Protein AF-A0AAW0A2Q1-F1 (afdb_monomer_lite)

Structure (mmCIF, N/CA/C/O backbone):
data_AF-A0AAW0A2Q1-F1
#
_entry.id   AF-A0AAW0A2Q1-F1
#
loop_
_atom_site.group_PDB
_atom_site.id
_atom_site.type_symbol
_atom_site.label_atom_id
_atom_site.label_alt_id
_atom_site.label_comp_id
_atom_site.label_asym_id
_atom_site.label_entity_id
_atom_site.label_seq_id
_atom_site.pdbx_PDB_ins_code
_atom_site.Cartn_x
_atom_site.Cartn_y
_atom_site.Cartn_z
_atom_site.occupancy
_atom_site.B_iso_or_equiv
_atom_site.auth_seq_id
_atom_site.auth_comp_id
_atom_site.auth_asym_id
_atom_site.auth_atom_id
_atom_site.pdbx_PDB_model_num
ATOM 1 N N . MET A 1 1 ? 12.351 -5.598 -51.921 1.00 34.25 1 MET A N 1
ATOM 2 C CA . MET A 1 1 ? 13.535 -5.233 -51.118 1.00 34.25 1 MET A CA 1
ATOM 3 C C . MET A 1 1 ? 13.037 -4.896 -49.723 1.00 34.25 1 MET A C 1
ATOM 5 O O . MET A 1 1 ? 12.472 -3.827 -49.541 1.00 34.25 1 MET A O 1
ATOM 9 N N . SER A 1 2 ? 13.104 -5.832 -48.775 1.00 40.69 2 SER A N 1
ATOM 10 C CA . SER A 1 2 ? 12.819 -5.515 -47.374 1.00 40.69 2 SER A CA 1
ATOM 11 C C . SER A 1 2 ? 13.965 -4.646 -46.863 1.00 40.69 2 SER A C 1
ATOM 13 O O . SER A 1 2 ? 15.120 -5.068 -46.882 1.00 40.69 2 SER A O 1
ATOM 15 N N . ALA A 1 3 ? 13.666 -3.403 -46.493 1.00 53.88 3 ALA A N 1
ATOM 16 C CA . ALA A 1 3 ? 14.650 -2.467 -45.967 1.00 53.88 3 ALA A CA 1
ATOM 17 C C . ALA A 1 3 ? 15.115 -2.944 -44.582 1.00 53.88 3 ALA A C 1
ATOM 19 O O . ALA A 1 3 ? 14.555 -2.571 -43.554 1.00 53.88 3 ALA A O 1
ATOM 20 N N . HIS A 1 4 ? 16.116 -3.820 -44.550 1.00 70.19 4 HIS A N 1
ATOM 21 C CA . HIS A 1 4 ? 16.824 -4.159 -43.324 1.00 70.19 4 HIS A CA 1
ATOM 22 C C . HIS A 1 4 ? 17.799 -3.023 -43.023 1.00 70.19 4 HIS A C 1
ATOM 24 O O . HIS A 1 4 ? 18.960 -3.072 -43.414 1.00 70.19 4 HIS A O 1
ATOM 30 N N . MET A 1 5 ? 17.295 -1.974 -42.372 1.00 82.56 5 MET A N 1
ATOM 31 C CA . MET A 1 5 ? 18.142 -0.924 -41.812 1.00 82.56 5 MET A CA 1
ATOM 32 C C . MET A 1 5 ? 19.018 -1.551 -40.724 1.00 82.56 5 MET A C 1
ATOM 34 O O . MET A 1 5 ? 18.503 -2.227 -39.825 1.00 82.56 5 MET A O 1
ATOM 38 N N . SER A 1 6 ? 20.338 -1.401 -40.837 1.00 89.88 6 SER A N 1
ATOM 39 C CA . SER A 1 6 ? 21.252 -1.948 -39.839 1.00 89.88 6 SER A CA 1
ATOM 40 C C . SER A 1 6 ? 21.174 -1.128 -38.545 1.00 89.88 6 SER A C 1
ATOM 42 O O . SER A 1 6 ? 20.743 0.022 -38.546 1.00 89.88 6 SER A O 1
ATOM 44 N N . VAL A 1 7 ? 21.567 -1.712 -37.410 1.00 91.06 7 VAL A N 1
ATOM 45 C CA . VAL A 1 7 ? 21.561 -0.993 -36.121 1.00 91.06 7 VAL A CA 1
ATOM 46 C C . VAL A 1 7 ? 22.418 0.287 -36.152 1.00 91.06 7 VAL A C 1
ATOM 48 O O . VAL A 1 7 ? 21.939 1.295 -35.633 1.00 91.06 7 VAL A O 1
ATOM 51 N N . PRO A 1 8 ? 23.609 0.303 -36.786 1.00 92.00 8 PRO A N 1
ATOM 52 C CA . PRO A 1 8 ? 24.366 1.536 -37.005 1.00 92.00 8 PRO A CA 1
ATOM 53 C C . PRO A 1 8 ? 23.602 2.599 -37.806 1.00 92.00 8 PRO A C 1
ATOM 55 O O . PRO A 1 8 ? 23.629 3.770 -37.435 1.00 92.00 8 PRO A O 1
ATOM 58 N N . ASP A 1 9 ? 22.870 2.205 -38.854 1.00 92.56 9 ASP A N 1
ATOM 59 C CA . ASP A 1 9 ? 22.076 3.145 -39.661 1.00 92.56 9 ASP A CA 1
ATOM 60 C C . ASP A 1 9 ? 20.937 3.763 -38.837 1.00 92.56 9 ASP A C 1
ATOM 62 O O . ASP A 1 9 ? 20.679 4.962 -38.921 1.00 92.56 9 ASP A O 1
ATOM 66 N N . ILE A 1 10 ? 20.285 2.954 -37.991 1.00 90.50 10 ILE A N 1
ATOM 67 C CA . ILE A 1 10 ? 19.262 3.433 -37.051 1.00 90.50 10 ILE A CA 1
ATOM 68 C C . ILE A 1 10 ? 19.894 4.414 -36.059 1.00 90.50 10 ILE A C 1
ATOM 70 O O . ILE A 1 10 ? 19.347 5.488 -35.837 1.00 90.50 10 ILE A O 1
ATOM 74 N N . ALA A 1 11 ? 21.055 4.075 -35.491 1.00 93.88 11 ALA A N 1
ATOM 75 C CA . ALA A 1 11 ? 21.755 4.932 -34.536 1.00 93.88 11 ALA A CA 1
ATOM 76 C C . ALA A 1 11 ? 22.104 6.296 -35.143 1.00 93.88 11 AL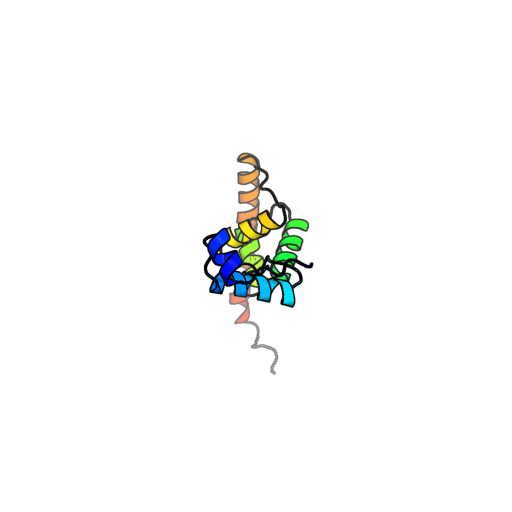A A C 1
ATOM 78 O O . ALA A 1 11 ? 21.840 7.322 -34.519 1.00 93.88 11 ALA A O 1
ATOM 79 N N . ALA A 1 12 ? 22.620 6.305 -36.375 1.00 92.81 12 ALA A N 1
ATOM 80 C CA . ALA A 1 12 ? 22.943 7.523 -37.109 1.00 92.81 12 ALA A CA 1
ATOM 81 C C . ALA A 1 12 ? 21.698 8.364 -37.444 1.00 92.81 12 ALA A C 1
ATOM 83 O O . ALA A 1 12 ? 21.760 9.590 -37.409 1.00 92.81 12 ALA A O 1
ATOM 84 N N . ALA A 1 13 ? 20.566 7.723 -37.748 1.00 93.56 13 ALA A N 1
ATOM 85 C CA . ALA A 1 13 ? 19.326 8.413 -38.093 1.00 93.56 13 ALA A CA 1
ATOM 86 C C . ALA A 1 13 ? 18.549 8.944 -36.874 1.00 93.56 13 ALA A C 1
ATOM 88 O O . ALA A 1 13 ? 17.825 9.930 -37.004 1.00 93.56 13 ALA A O 1
ATOM 89 N N . THR A 1 14 ? 18.657 8.294 -35.708 1.00 91.75 14 THR A N 1
ATOM 90 C CA . THR A 1 14 ? 17.855 8.631 -34.515 1.00 91.75 14 THR A CA 1
ATOM 91 C C . THR A 1 14 ? 18.645 9.278 -33.379 1.00 91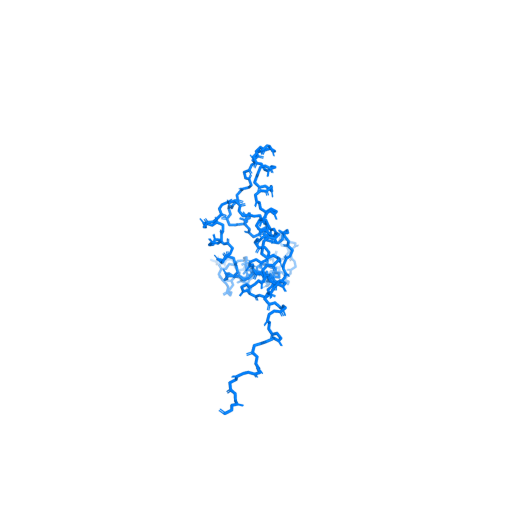.75 14 THR A C 1
ATOM 93 O O . THR A 1 14 ? 18.032 9.658 -32.387 1.00 91.75 14 THR A O 1
ATOM 96 N N . ASP A 1 15 ? 19.976 9.351 -33.479 1.00 93.81 15 ASP A N 1
ATOM 97 C CA . ASP A 1 15 ? 20.877 9.805 -32.404 1.00 93.81 15 ASP A CA 1
ATOM 98 C C . ASP A 1 15 ? 20.698 9.010 -31.090 1.00 93.81 15 ASP A C 1
ATOM 100 O O . ASP A 1 15 ? 20.782 9.510 -29.969 1.00 93.81 15 ASP A O 1
ATOM 104 N N . ILE A 1 16 ? 20.406 7.712 -31.225 1.00 93.81 16 ILE A N 1
ATOM 105 C CA . ILE A 1 16 ? 20.238 6.784 -30.102 1.00 93.81 16 ILE A CA 1
ATOM 106 C C . ILE A 1 16 ? 21.426 5.833 -30.105 1.00 93.81 16 ILE A C 1
ATOM 108 O O . ILE A 1 16 ? 21.779 5.267 -31.135 1.00 93.81 16 ILE A O 1
ATOM 112 N N . SER A 1 17 ? 22.014 5.586 -28.932 1.00 95.81 17 SER A N 1
ATOM 113 C CA . SER A 1 17 ? 23.119 4.631 -28.825 1.00 95.81 17 SER A CA 1
ATOM 114 C C . SER A 1 17 ? 22.722 3.236 -29.314 1.00 95.81 17 SER A C 1
ATOM 116 O O . SER A 1 17 ? 21.664 2.710 -28.952 1.00 95.81 17 SER A O 1
ATOM 118 N N . GLU A 1 18 ? 23.626 2.575 -30.041 1.00 94.94 18 GLU A N 1
ATOM 119 C CA . GLU A 1 18 ? 23.427 1.199 -30.515 1.00 94.94 18 GLU A CA 1
ATOM 120 C C . GLU A 1 18 ? 23.015 0.253 -29.379 1.00 94.94 18 GLU A C 1
ATOM 122 O O . GLU A 1 18 ? 22.122 -0.577 -29.534 1.00 94.94 18 GLU A O 1
ATOM 127 N N . ARG A 1 19 ? 23.594 0.427 -28.181 1.00 95.31 19 ARG A N 1
ATOM 128 C CA . ARG A 1 19 ? 23.236 -0.339 -26.976 1.00 95.31 19 ARG A CA 1
ATOM 129 C C . ARG A 1 19 ? 21.747 -0.233 -26.634 1.00 95.31 19 ARG A C 1
ATOM 131 O O . ARG A 1 19 ? 21.141 -1.221 -26.217 1.00 95.31 19 ARG A O 1
ATOM 138 N N . THR A 1 20 ? 21.162 0.952 -26.779 1.00 94.12 20 THR A N 1
ATOM 139 C CA . THR A 1 20 ? 19.735 1.181 -26.529 1.00 94.12 20 THR A CA 1
ATOM 140 C C . THR A 1 20 ? 18.889 0.533 -27.615 1.00 94.12 20 THR A C 1
ATOM 142 O O . THR A 1 20 ? 17.915 -0.141 -27.287 1.00 94.12 20 THR A O 1
ATOM 145 N N . ILE A 1 21 ? 19.308 0.633 -28.877 1.00 93.75 21 ILE A N 1
ATOM 146 C CA . ILE A 1 21 ? 18.632 -0.013 -30.009 1.00 93.75 21 ILE A CA 1
ATOM 147 C C . ILE A 1 21 ? 18.636 -1.540 -29.839 1.00 93.75 21 ILE A C 1
ATOM 149 O O . ILE A 1 21 ? 17.577 -2.165 -29.869 1.00 93.75 21 ILE A O 1
ATOM 153 N N . TYR A 1 22 ? 19.785 -2.152 -29.532 1.00 94.75 22 TYR A N 1
ATOM 154 C CA . TYR A 1 22 ? 19.874 -3.584 -29.227 1.00 94.75 22 TYR A CA 1
ATOM 155 C C . TYR A 1 22 ? 18.998 -3.986 -28.037 1.00 94.75 22 TYR A C 1
ATOM 157 O O . TYR A 1 22 ? 18.355 -5.037 -28.069 1.00 94.75 22 TYR A O 1
ATOM 165 N N . ARG A 1 23 ? 18.929 -3.155 -26.988 1.00 91.75 23 ARG A N 1
ATOM 166 C CA . ARG A 1 23 ? 18.056 -3.403 -25.831 1.00 91.75 23 ARG A CA 1
ATOM 167 C C . ARG A 1 23 ? 16.578 -3.378 -26.220 1.00 91.75 23 ARG A C 1
ATOM 169 O O . ARG A 1 23 ? 15.834 -4.241 -25.755 1.00 91.75 23 ARG A O 1
ATOM 176 N N . ILE A 1 24 ? 16.157 -2.437 -27.063 1.00 91.88 24 ILE A N 1
ATOM 177 C CA . ILE A 1 24 ? 14.778 -2.345 -27.562 1.00 91.88 24 ILE A CA 1
ATOM 178 C C . ILE A 1 24 ? 14.454 -3.563 -28.430 1.00 91.88 24 ILE A C 1
ATOM 180 O O . ILE A 1 24 ? 13.482 -4.256 -28.144 1.00 91.88 24 ILE A O 1
ATOM 184 N N . ILE A 1 25 ? 15.311 -3.903 -29.402 1.00 91.88 25 ILE A N 1
ATOM 185 C CA . ILE A 1 25 ? 15.139 -5.083 -30.268 1.00 91.88 25 ILE A CA 1
ATOM 186 C C . ILE A 1 25 ? 15.044 -6.361 -29.431 1.00 91.88 25 ILE A C 1
ATOM 188 O O . ILE A 1 25 ? 14.185 -7.207 -29.675 1.00 91.88 25 ILE A O 1
ATOM 192 N N . ARG A 1 26 ? 15.909 -6.513 -28.421 1.00 91.50 26 ARG A N 1
ATOM 193 C CA . ARG A 1 26 ? 15.874 -7.664 -27.513 1.00 91.50 26 ARG A CA 1
ATOM 194 C C . ARG A 1 26 ? 14.571 -7.716 -26.718 1.00 91.50 26 ARG A C 1
ATOM 196 O O . ARG A 1 26 ? 14.005 -8.798 -26.588 1.00 91.50 26 ARG A O 1
ATOM 203 N N . THR A 1 27 ? 14.104 -6.580 -26.198 1.00 90.62 27 THR A N 1
ATOM 204 C CA . THR A 1 27 ? 12.823 -6.489 -25.470 1.00 90.62 27 THR A CA 1
ATOM 205 C C . THR A 1 27 ? 11.665 -6.882 -26.385 1.00 90.62 27 THR A C 1
ATOM 207 O O . THR A 1 27 ? 10.927 -7.797 -26.041 1.00 90.62 27 THR A O 1
ATOM 210 N N . TRP A 1 28 ? 11.602 -6.324 -27.597 1.00 91.25 28 TRP A N 1
ATOM 211 C CA . TRP A 1 28 ? 10.584 -6.654 -28.596 1.00 91.25 28 TRP A CA 1
ATOM 212 C C . TRP A 1 28 ? 10.573 -8.141 -28.962 1.00 91.25 28 TRP A C 1
ATOM 214 O O . TRP A 1 28 ? 9.528 -8.778 -28.944 1.00 91.25 28 TRP A O 1
ATOM 224 N N . ARG A 1 29 ? 11.741 -8.736 -29.232 1.00 90.06 29 ARG A N 1
ATOM 225 C CA . ARG A 1 29 ? 11.846 -10.169 -29.561 1.00 90.06 29 ARG A CA 1
ATOM 226 C C . ARG A 1 29 ? 11.442 -11.093 -28.412 1.00 90.06 29 ARG A C 1
ATOM 228 O O . ARG A 1 29 ? 11.043 -12.219 -28.670 1.00 90.06 29 ARG A O 1
ATOM 235 N N . THR A 1 30 ? 11.601 -10.646 -27.167 1.00 89.25 30 THR A N 1
ATOM 236 C CA . THR A 1 30 ? 11.301 -11.462 -25.980 1.00 89.25 30 THR A CA 1
ATOM 237 C C . THR A 1 30 ? 9.845 -11.313 -25.550 1.00 89.25 30 THR A C 1
ATOM 239 O O . THR A 1 30 ? 9.209 -12.297 -25.194 1.00 89.25 30 THR A O 1
ATOM 242 N N . THR A 1 31 ? 9.330 -10.084 -25.562 1.00 87.19 31 THR A N 1
ATOM 243 C CA . THR A 1 31 ? 8.040 -9.723 -24.961 1.00 87.19 31 THR A CA 1
ATOM 244 C C . THR A 1 31 ? 6.952 -9.480 -26.011 1.00 87.19 31 THR A C 1
ATOM 246 O O . THR A 1 31 ? 5.777 -9.466 -25.671 1.00 87.19 31 THR A O 1
ATOM 249 N N . GLY A 1 32 ? 7.313 -9.263 -27.282 1.00 88.12 32 GLY A N 1
ATOM 250 C CA . GLY A 1 32 ? 6.392 -8.760 -28.311 1.00 88.12 32 GLY A CA 1
ATOM 251 C C . GLY A 1 32 ? 6.017 -7.286 -28.124 1.00 88.12 32 GLY A C 1
ATOM 252 O O . GLY A 1 32 ? 5.165 -6.777 -28.840 1.00 88.12 32 GLY A O 1
ATOM 253 N N . ASP A 1 33 ? 6.655 -6.612 -27.164 1.00 84.50 33 ASP A N 1
ATOM 254 C CA . ASP A 1 33 ? 6.447 -5.209 -26.834 1.00 84.50 33 ASP A CA 1
ATOM 255 C C . ASP A 1 33 ? 7.798 -4.542 -26.524 1.00 84.50 33 ASP A C 1
ATOM 257 O O . ASP A 1 33 ? 8.772 -5.182 -26.122 1.00 84.50 33 ASP A O 1
ATOM 261 N N . HIS A 1 34 ? 7.867 -3.238 -26.753 1.00 82.38 34 HIS A N 1
ATOM 262 C CA . HIS A 1 34 ? 8.987 -2.366 -26.433 1.00 82.38 34 HIS A CA 1
ATOM 263 C C . HIS A 1 34 ? 8.931 -1.849 -24.987 1.00 82.38 34 HIS A C 1
ATOM 265 O O . HIS A 1 34 ? 9.961 -1.433 -24.448 1.00 82.38 34 HIS A O 1
ATOM 271 N N . VAL A 1 35 ? 7.759 -1.901 -24.343 1.00 82.94 35 VAL A N 1
ATOM 272 C CA . VAL A 1 35 ? 7.586 -1.507 -22.942 1.00 82.94 35 VAL A CA 1
ATOM 273 C C . VAL A 1 35 ? 7.899 -2.683 -22.025 1.00 82.94 35 VAL A C 1
ATOM 275 O O . VAL A 1 35 ? 7.352 -3.777 -22.142 1.00 82.94 35 VAL A O 1
ATOM 278 N N . ARG A 1 36 ? 8.781 -2.450 -21.052 1.00 76.12 36 ARG A N 1
ATOM 279 C CA . ARG A 1 36 ? 9.083 -3.428 -20.008 1.00 76.12 36 ARG A CA 1
ATOM 280 C C . ARG A 1 36 ? 8.234 -3.115 -18.780 1.00 76.12 36 ARG A C 1
ATOM 282 O O . ARG A 1 36 ? 8.655 -2.336 -17.930 1.00 76.12 36 ARG A O 1
ATOM 289 N N . ILE A 1 37 ? 7.042 -3.700 -18.703 1.00 78.75 37 ILE A N 1
ATOM 290 C CA . ILE A 1 37 ? 6.158 -3.548 -17.541 1.00 78.75 37 ILE A CA 1
ATOM 291 C C . ILE A 1 37 ? 6.663 -4.491 -16.436 1.00 78.75 37 ILE A C 1
ATOM 293 O O . ILE A 1 37 ? 6.670 -5.708 -16.640 1.00 78.75 37 ILE A O 1
ATOM 297 N N . PRO A 1 38 ? 7.152 -3.979 -15.292 1.00 78.00 38 PRO A N 1
ATOM 298 C CA . PRO A 1 38 ? 7.550 -4.840 -14.187 1.00 78.00 38 PRO A CA 1
ATOM 299 C C . PRO A 1 38 ? 6.314 -5.505 -13.570 1.00 78.00 38 PRO A C 1
ATOM 301 O O . PRO A 1 38 ? 5.267 -4.875 -13.443 1.00 78.00 38 PRO A O 1
ATOM 304 N N . LEU A 1 39 ? 6.452 -6.765 -13.143 1.00 79.56 39 LEU A N 1
ATOM 305 C CA . LEU A 1 39 ? 5.362 -7.527 -12.518 1.00 79.56 39 LEU A CA 1
ATOM 306 C C . LEU A 1 39 ? 4.828 -6.843 -11.247 1.00 79.56 39 LEU A C 1
ATOM 308 O O . LEU A 1 39 ? 3.641 -6.914 -10.947 1.00 79.56 39 LEU A O 1
ATOM 312 N N . GLN A 1 40 ? 5.710 -6.167 -10.508 1.00 76.31 40 GLN A N 1
ATOM 313 C CA . GLN A 1 40 ? 5.366 -5.348 -9.353 1.00 76.31 40 GLN A CA 1
ATOM 314 C C . GLN A 1 40 ? 6.065 -3.994 -9.462 1.00 76.31 40 GLN A C 1
ATOM 316 O O . GLN A 1 40 ? 7.273 -3.917 -9.699 1.00 76.31 40 G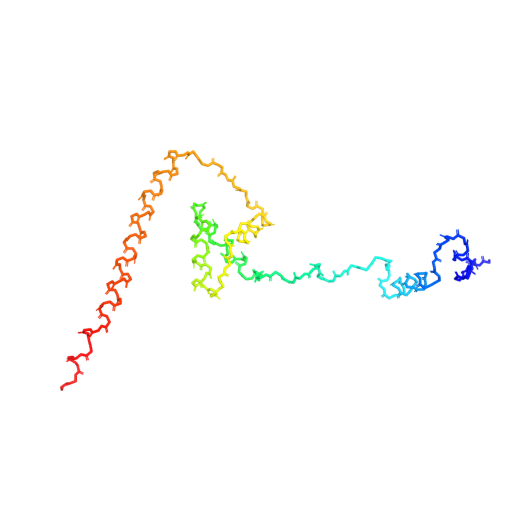LN A O 1
ATOM 321 N N . LEU A 1 41 ? 5.297 -2.918 -9.291 1.00 79.56 41 LEU A N 1
ATOM 322 C CA . LEU A 1 41 ? 5.831 -1.563 -9.223 1.00 79.56 41 LEU A CA 1
ATOM 323 C C . LEU A 1 41 ? 6.303 -1.275 -7.794 1.00 79.56 41 LEU A C 1
ATOM 325 O O . LEU A 1 41 ? 5.497 -1.206 -6.868 1.00 79.56 41 LEU A O 1
ATOM 329 N N . GLY A 1 42 ? 7.607 -1.055 -7.632 1.00 84.94 42 GLY A N 1
ATOM 330 C CA . GLY A 1 42 ? 8.199 -0.626 -6.366 1.00 84.94 42 GLY A CA 1
ATOM 331 C C . GLY A 1 42 ? 8.291 -1.722 -5.298 1.00 84.94 42 GLY A C 1
ATOM 332 O O . GLY A 1 42 ? 8.250 -2.916 -5.587 1.00 84.94 42 GLY A O 1
ATOM 333 N N . ARG A 1 43 ? 8.484 -1.295 -4.044 1.00 84.12 43 ARG A N 1
ATOM 334 C CA . ARG A 1 43 ? 8.626 -2.187 -2.885 1.00 84.12 43 ARG A CA 1
ATOM 335 C C . ARG A 1 43 ? 7.269 -2.812 -2.520 1.00 84.12 43 ARG A C 1
ATOM 337 O O . ARG A 1 43 ? 6.278 -2.076 -2.489 1.00 84.12 43 ARG A O 1
ATOM 344 N N . PRO A 1 44 ? 7.219 -4.112 -2.167 1.00 84.69 44 PRO A N 1
ATOM 345 C CA . PRO A 1 44 ? 6.018 -4.732 -1.617 1.00 84.69 44 PRO A CA 1
ATOM 346 C C . PRO A 1 44 ? 5.4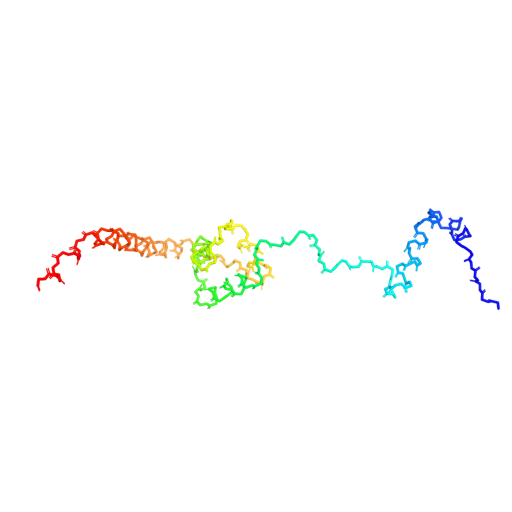62 -3.943 -0.428 1.00 84.69 44 PRO A C 1
ATOM 348 O O . PRO A 1 44 ? 6.213 -3.399 0.386 1.00 84.69 44 PRO A O 1
ATOM 351 N N . ARG A 1 45 ? 4.134 -3.862 -0.348 1.00 88.75 45 ARG A N 1
ATOM 352 C CA . ARG A 1 45 ? 3.443 -3.169 0.743 1.00 88.75 45 ARG A CA 1
ATOM 353 C C . ARG A 1 45 ? 3.524 -3.997 2.023 1.00 88.75 45 ARG A C 1
ATOM 355 O O . ARG A 1 45 ? 3.611 -5.217 1.963 1.00 88.75 45 ARG A O 1
ATOM 362 N N . ILE A 1 46 ? 3.475 -3.308 3.163 1.00 90.19 46 ILE A N 1
ATOM 363 C CA . ILE A 1 46 ? 3.457 -3.942 4.490 1.00 90.19 46 ILE A CA 1
ATOM 364 C C . ILE A 1 46 ? 2.143 -4.701 4.700 1.00 90.19 46 ILE A C 1
ATOM 366 O O . ILE A 1 46 ? 2.165 -5.821 5.188 1.00 90.19 46 ILE A O 1
ATOM 370 N N . LEU A 1 47 ? 1.021 -4.104 4.288 1.00 91.62 47 LEU A N 1
ATOM 371 C CA . LEU A 1 47 ? -0.285 -4.755 4.322 1.00 91.62 47 LEU A CA 1
ATOM 372 C C . LEU A 1 47 ? -0.415 -5.720 3.145 1.00 91.62 47 LEU A C 1
ATOM 374 O O . LEU A 1 47 ? -0.330 -5.309 1.979 1.00 91.62 47 LEU A O 1
ATOM 378 N N . THR A 1 48 ? -0.625 -6.989 3.468 1.00 92.19 48 THR A N 1
ATOM 379 C CA . THR A 1 48 ? -0.934 -8.049 2.514 1.00 92.19 48 THR A CA 1
ATOM 380 C C . THR A 1 48 ? -2.377 -7.931 2.024 1.00 92.19 48 THR A C 1
ATOM 382 O O . THR A 1 48 ? -3.185 -7.174 2.561 1.00 92.19 48 THR A O 1
ATOM 385 N N . SER A 1 49 ? -2.737 -8.694 0.991 1.00 90.62 49 SER A N 1
ATOM 386 C CA . SER A 1 49 ? -4.125 -8.752 0.516 1.00 90.62 49 SER A CA 1
ATOM 387 C C . SER A 1 49 ? -5.097 -9.280 1.575 1.00 90.62 49 SER A C 1
ATOM 389 O O . SER A 1 49 ? -6.257 -8.884 1.568 1.00 90.62 49 SER A O 1
ATOM 391 N N . PHE A 1 50 ? -4.633 -10.146 2.482 1.00 93.06 50 PHE A N 1
ATOM 392 C CA . PHE A 1 50 ? -5.450 -10.669 3.576 1.00 93.06 50 PHE A CA 1
ATOM 393 C C . PHE A 1 50 ? -5.755 -9.581 4.610 1.00 93.06 50 PHE A C 1
ATOM 395 O O . PHE A 1 50 ? -6.911 -9.387 4.971 1.00 93.06 50 PHE A O 1
ATOM 402 N N . ASP A 1 51 ? -4.742 -8.804 5.001 1.00 93.38 51 ASP A N 1
ATOM 403 C CA . ASP A 1 51 ? -4.906 -7.686 5.941 1.00 93.38 51 ASP A CA 1
ATOM 404 C C . ASP A 1 51 ? -5.871 -6.631 5.390 1.00 93.38 51 ASP A C 1
ATOM 406 O O . ASP A 1 51 ? -6.695 -6.072 6.109 1.00 93.38 51 ASP A O 1
ATOM 410 N N . VAL A 1 52 ? -5.783 -6.370 4.083 1.00 92.69 52 VAL A N 1
ATOM 411 C CA . VAL A 1 52 ? -6.670 -5.432 3.390 1.00 92.69 52 VAL A CA 1
ATOM 412 C C . VAL A 1 52 ? -8.115 -5.940 3.383 1.00 92.69 52 VAL A C 1
ATOM 414 O O . VAL A 1 52 ? -9.010 -5.166 3.707 1.00 92.69 52 VAL A O 1
ATOM 417 N N . ALA A 1 53 ? -8.342 -7.224 3.090 1.00 92.88 53 ALA A N 1
ATOM 418 C CA . ALA A 1 53 ? -9.677 -7.825 3.141 1.00 92.88 53 ALA A CA 1
ATOM 419 C C . ALA A 1 53 ? -10.262 -7.828 4.565 1.00 92.88 53 ALA A C 1
ATOM 421 O O . ALA A 1 53 ? -11.459 -7.625 4.750 1.00 92.88 53 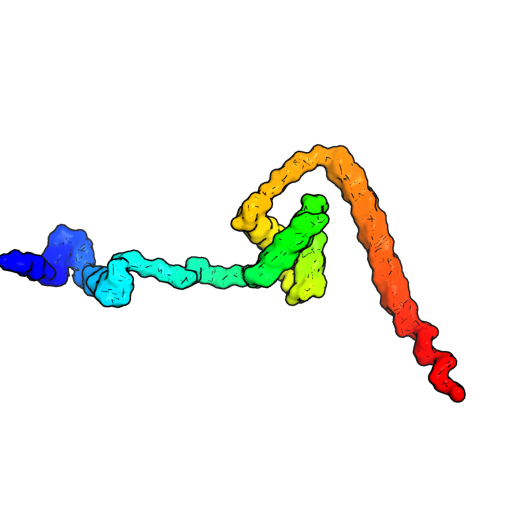ALA A O 1
ATOM 422 N N . TYR A 1 54 ? -9.419 -8.007 5.584 1.00 93.31 54 TYR A N 1
ATOM 423 C CA . TYR A 1 54 ? -9.843 -7.900 6.978 1.00 93.31 54 TYR A CA 1
ATOM 424 C C . TYR A 1 54 ? -10.285 -6.473 7.336 1.00 93.31 54 TYR A C 1
ATOM 426 O O . TYR A 1 54 ? -11.348 -6.282 7.924 1.00 93.31 54 TYR A O 1
ATOM 434 N N . LEU A 1 55 ? -9.517 -5.455 6.928 1.00 92.19 55 LEU A N 1
ATOM 435 C CA . LEU A 1 55 ? -9.911 -4.053 7.107 1.00 92.19 55 LEU A CA 1
ATOM 436 C C . LEU A 1 55 ? -11.222 -3.725 6.376 1.00 92.19 55 LEU A C 1
ATOM 438 O O . LEU A 1 55 ? -12.032 -2.962 6.898 1.00 92.19 55 LEU A O 1
ATOM 442 N N . GLU A 1 56 ? -11.433 -4.294 5.188 1.00 91.88 56 GLU A N 1
ATOM 443 C CA . GLU A 1 56 ? -12.674 -4.148 4.423 1.00 91.88 56 GLU A CA 1
ATOM 444 C C . GLU A 1 56 ? -13.879 -4.708 5.195 1.00 91.88 56 GLU A C 1
ATOM 446 O O . GLU A 1 56 ? -14.884 -4.015 5.351 1.00 91.88 56 GLU A O 1
ATOM 451 N N . ASP A 1 57 ? -13.754 -5.914 5.753 1.00 91.88 57 ASP A N 1
ATOM 452 C CA . ASP A 1 57 ? -14.803 -6.554 6.554 1.00 91.88 57 ASP A CA 1
ATOM 453 C C . ASP A 1 57 ? -15.121 -5.762 7.835 1.00 91.88 57 ASP A C 1
ATOM 455 O O . ASP A 1 57 ? -16.290 -5.562 8.170 1.00 91.88 57 ASP A O 1
ATOM 459 N N . LEU A 1 58 ? -14.103 -5.228 8.522 1.00 91.19 58 LEU A N 1
ATOM 460 C CA . LEU A 1 58 ? -14.308 -4.384 9.706 1.00 91.19 58 LEU A CA 1
ATOM 461 C C . LEU A 1 58 ? -15.100 -3.114 9.381 1.00 91.19 58 LEU A C 1
ATOM 463 O O . LEU A 1 58 ? -16.056 -2.785 10.085 1.00 91.19 58 LEU A O 1
ATOM 467 N N . VAL A 1 59 ? -14.729 -2.417 8.305 1.00 89.69 59 VAL A N 1
ATOM 468 C CA . VAL A 1 59 ? -15.422 -1.193 7.878 1.00 89.69 59 VAL A CA 1
ATOM 469 C C . VAL A 1 59 ? -16.831 -1.504 7.366 1.00 89.69 59 VAL A C 1
ATOM 471 O O . VAL A 1 59 ? -17.753 -0.730 7.615 1.00 89.69 59 VAL A O 1
ATOM 474 N N . ALA A 1 60 ? -17.025 -2.640 6.691 1.00 87.88 60 ALA A N 1
ATOM 475 C CA . ALA A 1 60 ? -18.337 -3.070 6.211 1.00 87.88 60 ALA A CA 1
ATOM 476 C C . ALA A 1 60 ? -19.305 -3.406 7.359 1.00 87.88 60 ALA A C 1
ATOM 478 O O . ALA A 1 60 ? -20.504 -3.143 7.257 1.00 87.88 60 ALA A O 1
ATOM 479 N N . ARG A 1 61 ? -18.802 -3.969 8.464 1.00 88.06 61 ARG A N 1
ATOM 480 C CA . ARG A 1 61 ? -19.605 -4.267 9.661 1.00 88.06 61 ARG A CA 1
ATOM 481 C C . ARG A 1 61 ? -19.890 -3.020 10.491 1.00 88.06 61 ARG A C 1
ATOM 483 O O . ARG A 1 61 ? -21.015 -2.846 10.958 1.00 88.06 61 ARG A O 1
ATOM 490 N N . THR A 1 62 ? -18.893 -2.151 10.638 1.00 81.50 62 THR A N 1
ATOM 491 C CA . THR A 1 62 ? -18.928 -1.003 11.549 1.00 81.50 62 THR A CA 1
ATOM 492 C C . THR A 1 62 ? -18.437 0.243 10.818 1.00 81.50 62 THR A C 1
ATOM 494 O O . THR A 1 62 ? -17.244 0.530 10.753 1.00 81.50 62 THR A O 1
ATOM 497 N N . HIS A 1 63 ? -19.374 0.999 10.245 1.00 75.81 63 HIS A N 1
ATOM 498 C CA . HIS A 1 63 ? -19.066 2.149 9.384 1.00 75.81 63 HIS A CA 1
ATOM 499 C C . HIS A 1 63 ? -18.541 3.376 10.157 1.00 75.81 63 HIS A C 1
ATOM 501 O O . HIS A 1 63 ? -18.031 4.319 9.554 1.00 75.81 63 HIS A O 1
ATOM 507 N N . ASP A 1 64 ? -18.676 3.377 11.481 1.00 79.50 64 ASP A N 1
ATOM 508 C CA . ASP A 1 64 ? -18.245 4.412 12.423 1.00 79.50 64 ASP A CA 1
ATOM 509 C C . ASP A 1 64 ? -16.916 4.085 13.125 1.00 79.50 64 ASP A C 1
ATOM 511 O O . ASP A 1 64 ? -16.494 4.816 14.021 1.00 79.50 64 ASP A O 1
ATOM 515 N N . ILE A 1 65 ? -16.224 3.024 12.697 1.00 84.88 65 ILE A N 1
ATOM 516 C CA . ILE A 1 65 ? -14.949 2.613 13.285 1.00 84.88 65 ILE A CA 1
ATOM 517 C C . ILE A 1 65 ? -13.842 3.649 13.041 1.00 84.88 65 ILE A C 1
ATOM 519 O O . ILE A 1 65 ? -13.621 4.140 11.926 1.00 84.88 65 ILE A O 1
ATOM 523 N N . TYR A 1 66 ? -13.098 3.980 14.095 1.00 86.50 66 TYR A N 1
ATOM 524 C CA . TYR A 1 66 ? -11.993 4.928 13.998 1.00 86.50 66 TYR A CA 1
ATOM 525 C C . TYR A 1 66 ? -10.697 4.260 13.518 1.00 86.50 66 TYR A C 1
ATOM 527 O O . TYR A 1 66 ? -10.455 3.073 13.710 1.00 86.50 66 TYR A O 1
ATOM 535 N N . LEU A 1 67 ? -9.777 5.056 12.956 1.00 89.62 67 LEU A N 1
ATOM 536 C CA . LEU A 1 67 ? -8.485 4.547 12.465 1.00 89.62 67 LEU A CA 1
ATOM 537 C C . LEU A 1 67 ? -7.606 3.900 13.545 1.00 89.62 67 LEU A C 1
ATOM 539 O O . LEU A 1 67 ? -6.796 3.046 13.203 1.00 89.62 67 LEU A O 1
ATOM 543 N N . PHE A 1 68 ? -7.697 4.334 14.806 1.00 88.81 68 PHE A N 1
ATOM 544 C CA . PHE A 1 68 ? -6.932 3.692 15.882 1.00 88.81 68 PHE A CA 1
ATOM 545 C C . PHE A 1 68 ? -7.584 2.366 16.311 1.00 88.81 68 PHE A C 1
ATOM 547 O O . PHE A 1 68 ? -6.857 1.434 16.610 1.00 88.81 68 PHE A O 1
ATOM 554 N N . GLU A 1 69 ? -8.913 2.234 16.240 1.00 89.38 69 GLU A N 1
ATOM 555 C CA . GLU A 1 69 ? -9.604 0.958 16.504 1.00 89.38 69 GLU A CA 1
ATOM 556 C C . GLU A 1 69 ? -9.293 -0.047 15.405 1.00 89.38 69 GLU A C 1
ATOM 558 O O . GLU A 1 69 ? -8.978 -1.192 15.685 1.00 89.38 69 GLU A O 1
ATOM 563 N N . LEU A 1 70 ? -9.273 0.396 14.144 1.00 91.25 70 LEU A N 1
ATOM 564 C CA . LEU A 1 70 ? -8.801 -0.440 13.040 1.00 91.25 70 LEU A CA 1
ATOM 565 C C . LEU A 1 70 ? -7.350 -0.893 13.239 1.00 91.25 70 LEU A C 1
ATOM 567 O O . LEU A 1 70 ? -7.011 -2.007 12.857 1.00 91.25 70 LEU A O 1
ATOM 571 N N . GLN A 1 71 ? -6.495 -0.044 13.818 1.00 94.00 71 GLN A N 1
ATOM 572 C CA . GLN A 1 71 ? -5.118 -0.414 14.147 1.00 94.00 71 GLN A CA 1
ATOM 573 C C . GLN A 1 71 ? -5.080 -1.472 15.254 1.00 94.00 71 GLN A C 1
ATOM 575 O O . GLN A 1 71 ? -4.378 -2.464 15.096 1.00 94.00 71 GLN A O 1
ATOM 580 N N . GLU A 1 72 ? -5.846 -1.282 16.329 1.00 92.81 72 GLU A N 1
ATOM 581 C CA . GLU A 1 72 ? -5.965 -2.236 17.438 1.00 92.81 72 GLU A CA 1
ATOM 582 C C . GLU A 1 72 ? -6.512 -3.583 16.948 1.00 92.81 72 GLU A C 1
ATOM 584 O O . GLU A 1 72 ? -5.852 -4.603 17.116 1.00 92.81 72 GLU A O 1
ATOM 589 N N . CYS A 1 73 ? -7.637 -3.593 16.228 1.00 91.94 73 CYS A N 1
ATOM 590 C CA . CYS A 1 73 ? -8.230 -4.815 15.686 1.00 91.94 73 CYS A CA 1
ATOM 591 C C . CYS A 1 73 ? -7.312 -5.532 14.689 1.00 91.94 73 CYS A C 1
ATOM 593 O O . CYS A 1 73 ? -7.332 -6.761 14.610 1.00 91.94 73 CYS A O 1
ATOM 595 N N . LEU A 1 74 ? -6.539 -4.788 13.890 1.00 93.25 74 LEU A N 1
ATOM 596 C CA . LEU A 1 74 ? -5.571 -5.376 12.965 1.00 93.25 74 LEU A CA 1
ATOM 597 C C . LEU A 1 74 ? -4.388 -5.981 13.726 1.00 93.25 74 LEU A C 1
ATOM 599 O O . LEU A 1 74 ? -3.985 -7.101 13.423 1.00 93.25 74 LEU A O 1
ATOM 603 N N . TYR A 1 75 ? -3.875 -5.282 14.736 1.00 93.94 75 TYR A N 1
ATOM 604 C CA . TYR A 1 75 ? -2.813 -5.792 15.594 1.00 93.94 75 TYR A CA 1
ATOM 605 C C . TYR A 1 75 ? -3.252 -7.055 16.348 1.00 93.94 75 TYR A C 1
ATOM 607 O O . TYR A 1 75 ? -2.515 -8.035 16.373 1.00 93.94 75 TYR A O 1
ATOM 615 N N . GLU A 1 76 ? -4.468 -7.078 16.892 1.00 92.56 76 GLU A N 1
ATOM 616 C CA . GLU A 1 76 ? -5.029 -8.247 17.577 1.00 92.56 76 GLU A CA 1
ATOM 617 C C . GLU A 1 76 ? -5.200 -9.455 16.645 1.00 92.56 76 GLU A C 1
ATOM 619 O O . GLU A 1 76 ? -4.939 -10.587 17.049 1.00 92.56 76 GLU A O 1
ATOM 624 N N . ALA A 1 77 ? -5.606 -9.234 15.391 1.00 91.19 77 ALA A N 1
ATOM 625 C CA . ALA A 1 77 ? -5.859 -10.317 14.443 1.00 91.19 77 ALA A CA 1
ATOM 626 C C . ALA A 1 77 ? -4.594 -10.847 13.746 1.00 91.19 77 ALA A C 1
ATOM 628 O O . ALA A 1 77 ? -4.519 -12.040 13.448 1.00 91.19 77 ALA A O 1
ATOM 629 N N . THR A 1 78 ? -3.617 -9.984 13.443 1.00 89.69 78 THR A N 1
ATOM 630 C CA . THR A 1 78 ? -2.464 -10.336 12.587 1.00 89.69 78 THR A CA 1
ATOM 631 C C . THR A 1 78 ? -1.103 -10.089 13.237 1.00 89.69 78 THR A C 1
ATOM 633 O O . THR A 1 78 ? -0.084 -10.525 12.702 1.00 89.69 78 THR A O 1
ATOM 636 N N . GLY A 1 79 ? -1.055 -9.408 14.387 1.00 91.94 79 GLY A N 1
ATOM 637 C CA . GLY A 1 79 ? 0.181 -9.008 15.067 1.00 91.94 79 GLY A CA 1
ATOM 638 C C . GLY A 1 79 ? 0.926 -7.852 14.390 1.00 91.94 79 GLY A C 1
ATOM 639 O O . GLY A 1 79 ? 2.045 -7.525 14.789 1.00 91.94 79 GLY A O 1
ATOM 640 N N . LEU A 1 80 ? 0.348 -7.239 13.351 1.00 89.88 80 LEU A N 1
ATOM 641 C CA . LEU A 1 80 ? 0.983 -6.155 12.605 1.00 89.88 80 LEU A CA 1
ATOM 642 C C . LEU A 1 80 ? 0.690 -4.795 13.241 1.00 89.88 80 LEU A C 1
ATOM 644 O O . LEU A 1 80 ? -0.429 -4.291 13.163 1.00 89.88 80 LEU A O 1
ATOM 648 N N . ASP A 1 81 ? 1.723 -4.153 13.791 1.00 92.75 81 ASP A N 1
ATOM 649 C CA . ASP A 1 81 ? 1.644 -2.742 14.176 1.00 92.75 81 ASP A CA 1
ATOM 650 C C . ASP A 1 81 ? 1.937 -1.848 12.963 1.00 92.75 81 ASP A C 1
ATOM 652 O O . ASP A 1 81 ? 3.069 -1.739 12.478 1.00 92.75 81 ASP A O 1
ATOM 656 N N . VAL A 1 82 ? 0.885 -1.226 12.436 1.00 92.94 82 VAL A N 1
ATOM 657 C CA . VAL A 1 82 ? 0.955 -0.337 11.276 1.00 92.94 82 VAL A CA 1
ATOM 658 C C . VAL A 1 82 ? 0.465 1.054 11.632 1.00 92.94 82 VAL A C 1
ATOM 660 O O . VAL A 1 82 ? -0.539 1.241 12.312 1.00 92.94 82 VAL A O 1
ATOM 663 N N . ALA A 1 83 ? 1.131 2.073 11.094 1.00 94.38 83 ALA A N 1
ATOM 664 C CA . ALA A 1 83 ? 0.713 3.448 11.318 1.00 94.38 83 ALA A CA 1
ATOM 665 C C . ALA A 1 83 ? -0.716 3.694 10.798 1.00 94.38 83 ALA A C 1
ATOM 667 O O . ALA A 1 83 ? -1.071 3.289 9.689 1.00 94.38 83 ALA A O 1
ATOM 668 N N . LYS A 1 84 ? -1.500 4.490 11.535 1.00 93.25 84 LYS A N 1
ATOM 669 C CA . LYS A 1 84 ? -2.855 4.935 11.140 1.00 93.25 84 LYS A CA 1
ATOM 670 C C . LYS A 1 84 ? -2.916 5.543 9.733 1.00 93.25 84 LYS A C 1
ATOM 672 O O . LYS A 1 84 ? -3.923 5.417 9.042 1.00 93.25 84 LYS A O 1
ATOM 677 N N . THR A 1 85 ? -1.840 6.192 9.285 1.00 93.75 85 THR A N 1
ATOM 678 C CA . THR A 1 85 ? -1.708 6.714 7.914 1.00 93.75 85 THR A CA 1
ATOM 679 C C . THR A 1 85 ? -1.656 5.602 6.870 1.00 93.75 85 THR A C 1
ATOM 681 O O . THR A 1 85 ? -2.267 5.736 5.819 1.00 93.75 85 THR A O 1
ATOM 684 N N . THR A 1 86 ? -1.005 4.479 7.175 1.00 94.50 86 THR A N 1
ATOM 685 C CA . THR A 1 86 ? -0.929 3.311 6.286 1.00 94.50 86 THR A CA 1
ATOM 686 C C . THR A 1 86 ? -2.295 2.649 6.139 1.00 94.50 86 THR A C 1
ATOM 688 O O . THR A 1 86 ? -2.688 2.322 5.019 1.00 94.50 86 THR A O 1
ATOM 691 N N . ILE A 1 87 ? -3.045 2.528 7.240 1.00 92.88 87 ILE A N 1
ATOM 692 C CA . ILE A 1 87 ? -4.437 2.051 7.228 1.00 92.88 87 ILE A CA 1
ATOM 693 C C . ILE A 1 87 ? -5.304 3.001 6.400 1.00 92.88 87 ILE A C 1
ATOM 695 O O . ILE A 1 87 ? -5.977 2.570 5.469 1.00 92.88 87 ILE A O 1
ATOM 699 N N . ARG A 1 88 ? -5.232 4.313 6.665 1.00 93.25 88 ARG A N 1
ATOM 700 C CA . ARG A 1 88 ? -5.954 5.329 5.886 1.00 93.25 88 ARG A CA 1
ATOM 701 C C . ARG A 1 88 ? -5.663 5.205 4.390 1.00 93.25 88 ARG A C 1
ATOM 703 O O . ARG A 1 88 ? -6.592 5.213 3.590 1.00 93.25 88 ARG A O 1
ATOM 710 N N . ASP A 1 89 ? -4.395 5.108 4.008 1.00 92.62 89 ASP A N 1
ATOM 711 C CA . ASP A 1 89 ? -4.005 5.014 2.604 1.00 92.62 89 ASP A CA 1
ATOM 712 C C . ASP A 1 89 ? -4.472 3.698 1.971 1.00 92.62 89 ASP A C 1
ATOM 714 O O . ASP A 1 89 ? -4.771 3.666 0.779 1.00 92.62 89 ASP A O 1
ATOM 718 N N . ALA A 1 90 ? -4.547 2.607 2.739 1.00 92.88 90 ALA A N 1
ATOM 719 C CA . ALA A 1 90 ? -5.143 1.357 2.277 1.00 92.88 90 ALA A CA 1
ATOM 720 C C . ALA A 1 90 ? -6.647 1.517 2.013 1.00 92.88 90 ALA A C 1
ATOM 722 O O . ALA A 1 90 ? -7.094 1.185 0.917 1.00 92.88 90 ALA A O 1
ATOM 723 N N . LEU A 1 91 ? -7.391 2.117 2.947 1.00 91.56 91 LEU A N 1
ATOM 724 C CA . LEU A 1 91 ? -8.822 2.402 2.791 1.00 91.56 91 LEU A CA 1
ATOM 725 C C . LEU A 1 91 ? -9.101 3.301 1.575 1.00 91.56 91 LEU A C 1
ATOM 727 O O . LEU A 1 91 ? -9.977 2.998 0.768 1.00 91.56 91 LEU A O 1
ATOM 731 N N . LEU A 1 92 ? -8.312 4.364 1.385 1.00 91.75 92 LEU A N 1
ATOM 732 C CA . LEU A 1 92 ? -8.452 5.261 0.231 1.00 91.75 92 LEU A CA 1
ATOM 733 C C . LEU A 1 92 ? -8.243 4.528 -1.101 1.00 91.75 92 LEU A C 1
ATOM 735 O O . LEU A 1 92 ? -8.957 4.790 -2.065 1.00 91.75 92 LEU A O 1
ATOM 739 N N . ARG A 1 93 ? -7.288 3.592 -1.167 1.00 90.00 93 ARG A N 1
ATOM 740 C CA . ARG A 1 93 ? -7.042 2.787 -2.378 1.00 90.00 93 ARG A CA 1
ATOM 741 C C . ARG A 1 93 ? -8.171 1.801 -2.677 1.00 90.00 93 ARG A C 1
ATOM 743 O O . ARG A 1 93 ? -8.345 1.458 -3.840 1.00 90.00 93 ARG A O 1
ATOM 750 N N . MET A 1 94 ? -8.908 1.362 -1.659 1.00 87.81 94 MET A N 1
ATOM 751 C CA . MET A 1 94 ? -10.116 0.544 -1.823 1.00 87.81 94 MET A CA 1
ATOM 752 C C . MET A 1 94 ? -11.347 1.371 -2.225 1.00 87.81 94 MET A C 1
ATOM 754 O O . MET A 1 94 ? -12.378 0.805 -2.561 1.00 87.81 94 MET A O 1
ATOM 758 N N . GLY A 1 95 ? -11.247 2.704 -2.225 1.00 88.12 95 GLY A N 1
ATOM 759 C CA . GLY A 1 95 ? -12.342 3.599 -2.601 1.00 88.12 95 GLY A CA 1
ATOM 760 C C . GLY A 1 95 ? -13.160 4.132 -1.425 1.00 88.12 95 GLY A C 1
ATOM 761 O O . GLY A 1 95 ? -14.136 4.845 -1.648 1.00 88.12 95 GLY A O 1
ATOM 762 N N . TYR A 1 96 ? -12.765 3.860 -0.177 1.00 85.69 96 TYR A N 1
ATOM 763 C CA . TYR A 1 96 ? -13.417 4.467 0.981 1.00 85.69 96 TYR A CA 1
ATOM 764 C C . TYR A 1 96 ? -13.067 5.950 1.074 1.00 85.69 96 TYR A C 1
ATOM 766 O O . TYR A 1 96 ? -11.897 6.335 1.110 1.00 85.69 96 TYR A O 1
ATOM 774 N N . VAL A 1 97 ? -14.094 6.794 1.155 1.00 77.94 97 VAL A N 1
ATOM 775 C CA . VAL A 1 97 ? -13.952 8.246 1.289 1.00 77.94 97 VAL A CA 1
ATOM 776 C C . VAL A 1 97 ? -14.358 8.664 2.696 1.00 77.94 97 VAL A C 1
ATOM 778 O O . VAL A 1 97 ? -15.311 8.147 3.271 1.00 77.94 97 VAL A O 1
ATOM 781 N N . ARG A 1 98 ? -13.637 9.634 3.263 1.00 69.19 98 ARG A N 1
ATOM 782 C CA . ARG A 1 98 ? -13.999 10.218 4.555 1.00 69.19 98 ARG A CA 1
ATOM 783 C C . ARG A 1 98 ? -15.267 11.058 4.401 1.00 69.19 98 ARG A C 1
ATOM 785 O O . ARG A 1 98 ? -15.221 12.116 3.778 1.00 69.19 98 ARG A O 1
ATOM 792 N N . VAL A 1 99 ? -16.354 10.640 5.038 1.00 64.56 99 VAL A N 1
ATOM 793 C CA . VAL A 1 99 ? -17.537 11.486 5.228 1.00 64.56 99 VAL A CA 1
ATOM 794 C C . VAL A 1 99 ? -17.283 12.405 6.424 1.00 64.56 99 VAL A C 1
ATOM 796 O O . VAL A 1 99 ? -16.851 11.955 7.485 1.00 64.56 99 VAL A O 1
ATOM 799 N N . HIS A 1 100 ? -17.479 13.712 6.249 1.00 62.66 100 HIS A N 1
ATOM 800 C CA . HIS A 1 100 ? -17.338 14.666 7.346 1.00 62.66 100 HIS A CA 1
ATOM 801 C C . HIS A 1 100 ? -18.608 14.646 8.199 1.00 62.66 100 HIS A C 1
ATOM 803 O O . HIS A 1 100 ? -19.672 15.057 7.742 1.00 62.66 100 HIS A O 1
ATOM 809 N N . ILE A 1 101 ? -18.492 14.149 9.427 1.00 65.56 101 ILE A N 1
ATOM 810 C CA . ILE A 1 101 ? -19.579 14.136 10.407 1.00 65.56 101 ILE A CA 1
ATOM 811 C C . ILE A 1 101 ? -19.493 15.420 11.239 1.00 65.56 101 ILE A C 1
ATOM 813 O O . ILE A 1 101 ? -18.397 15.899 11.541 1.00 65.56 101 ILE A O 1
ATOM 817 N N . SER A 1 102 ? -20.642 16.002 11.590 1.00 67.56 102 SER A N 1
ATOM 818 C CA . SER A 1 102 ? -20.692 17.217 12.404 1.00 67.56 102 SER A CA 1
ATOM 819 C C . SER A 1 102 ? -20.049 16.996 13.776 1.00 67.56 102 SER A C 1
ATOM 821 O O . SER A 1 102 ? -20.154 15.930 14.384 1.00 67.56 102 SER A O 1
ATOM 823 N N . ARG A 1 103 ? -19.396 18.041 14.291 1.00 65.31 103 ARG A N 1
ATOM 824 C CA . ARG A 1 103 ? -18.673 18.004 15.568 1.00 65.31 103 ARG A CA 1
ATOM 825 C C . ARG A 1 103 ? -19.552 17.560 16.746 1.00 65.31 103 ARG A C 1
ATOM 827 O O . ARG A 1 103 ? -19.087 16.816 17.595 1.00 65.31 103 ARG A O 1
ATOM 834 N N . THR A 1 104 ? -20.826 17.945 16.760 1.00 65.12 104 THR A N 1
ATOM 835 C CA . THR A 1 104 ? -21.784 17.550 17.805 1.00 65.12 104 THR A CA 1
ATOM 836 C C . THR A 1 104 ? -22.100 16.055 17.801 1.00 65.12 104 THR A C 1
ATOM 838 O O . THR A 1 104 ? -22.211 15.453 18.865 1.00 65.12 104 THR A O 1
ATOM 841 N N . ALA A 1 105 ? -22.215 15.437 16.623 1.00 61.47 105 ALA A N 1
ATOM 842 C CA . ALA A 1 105 ? -22.397 13.992 16.511 1.00 61.47 105 ALA A CA 1
ATOM 843 C C . ALA A 1 105 ? -21.116 13.236 16.902 1.00 61.47 105 ALA A C 1
ATOM 845 O O . ALA A 1 105 ? -21.194 12.183 17.528 1.00 61.47 105 ALA A O 1
ATOM 846 N N . LEU A 1 106 ? -19.946 13.810 16.601 1.00 66.62 106 LEU A N 1
ATOM 847 C CA . LEU A 1 106 ? -18.647 13.250 16.971 1.00 66.62 106 LEU A CA 1
ATOM 848 C C . LEU A 1 106 ? -18.411 13.272 18.491 1.00 66.62 106 LEU A C 1
ATOM 850 O O . LEU A 1 106 ? -18.042 12.246 19.050 1.00 66.62 106 LEU A O 1
ATOM 854 N N . GLU A 1 107 ? -18.682 14.393 19.166 1.00 72.06 107 GLU A N 1
ATOM 855 C CA . GLU A 1 107 ? -18.538 14.534 20.628 1.00 72.06 107 GLU A CA 1
ATOM 856 C C . GLU A 1 107 ? -19.492 13.593 21.396 1.00 72.06 107 GLU A C 1
ATOM 858 O O . GLU A 1 107 ? -19.129 13.009 22.420 1.00 72.06 107 GLU A O 1
ATOM 863 N N . ALA A 1 108 ? -20.717 13.407 20.893 1.00 68.50 108 ALA A N 1
ATOM 864 C CA . ALA A 1 108 ? -21.690 12.496 21.492 1.00 68.50 108 ALA A CA 1
ATOM 865 C C . ALA A 1 108 ? -21.263 11.023 21.381 1.00 68.50 108 ALA A C 1
ATOM 867 O O . ALA A 1 108 ? -21.488 10.248 22.314 1.00 68.50 108 ALA A O 1
ATOM 868 N N . GLU A 1 109 ? -20.649 10.633 20.264 1.00 67.25 109 GLU A N 1
ATOM 869 C CA . GLU A 1 109 ? -20.171 9.265 20.063 1.00 67.25 109 GLU A CA 1
ATOM 870 C C . GLU A 1 109 ? -18.853 9.005 20.802 1.00 67.25 109 GLU A C 1
ATOM 872 O O . GLU A 1 109 ? -18.705 7.970 21.451 1.00 67.25 109 GLU A O 1
ATOM 877 N N . GLU A 1 110 ? -17.941 9.982 20.823 1.00 70.06 110 GLU A N 1
ATOM 878 C CA . GLU A 1 110 ? -16.697 9.924 21.597 1.00 70.06 110 GLU A CA 1
ATOM 879 C C . GLU A 1 110 ? -16.972 9.664 23.086 1.00 70.06 110 GLU A C 1
ATOM 881 O O . GLU A 1 110 ? -16.348 8.785 23.685 1.00 70.06 110 GLU A O 1
ATOM 886 N N . ASN A 1 111 ? -17.981 10.326 23.661 1.00 70.81 111 ASN A N 1
ATOM 887 C CA . ASN A 1 111 ? -18.402 10.086 25.042 1.00 70.81 111 ASN A CA 1
ATOM 888 C C . ASN A 1 111 ? -18.941 8.664 25.280 1.00 70.81 111 ASN A C 1
ATOM 890 O O . ASN A 1 111 ? -18.620 8.053 26.302 1.00 70.81 111 ASN A O 1
ATOM 894 N N . LYS A 1 112 ? -19.721 8.093 24.349 1.00 70.75 112 LYS A N 1
ATOM 895 C CA . LYS A 1 112 ? -20.171 6.689 24.465 1.00 70.75 112 LYS A CA 1
ATOM 896 C C . LYS A 1 112 ? -18.994 5.718 24.386 1.00 70.75 112 LYS A C 1
ATOM 898 O O . LYS A 1 112 ? -18.974 4.696 25.073 1.00 70.75 112 LYS A O 1
ATOM 903 N N . ARG A 1 113 ? -18.013 6.032 23.544 1.00 66.62 113 ARG A N 1
ATOM 904 C CA . ARG A 1 113 ? -16.862 5.180 23.244 1.00 66.62 113 ARG A CA 1
ATOM 905 C C . ARG A 1 113 ? -15.821 5.178 24.363 1.00 66.62 113 ARG A C 1
ATOM 907 O O . ARG A 1 113 ? -15.356 4.108 24.746 1.00 66.62 113 ARG A O 1
ATOM 914 N N . LEU A 1 114 ? -15.516 6.340 24.947 1.00 68.44 114 LEU A N 1
ATOM 915 C CA . LEU A 1 114 ? -14.678 6.451 26.149 1.00 68.44 114 LEU A CA 1
ATOM 916 C C . LEU A 1 114 ? -15.263 5.638 27.312 1.00 68.44 114 LEU A C 1
ATOM 918 O O . LEU A 1 114 ? -14.521 4.959 28.019 1.00 68.44 114 LEU A O 1
ATOM 922 N N . GLY A 1 115 ? -16.594 5.617 27.446 1.00 72.19 115 GLY A N 1
ATOM 923 C CA . GLY A 1 115 ? -17.281 4.737 28.392 1.00 72.19 115 GLY A CA 1
ATOM 924 C C . GLY A 1 115 ? -17.006 3.248 28.138 1.00 72.19 115 GLY A C 1
ATOM 925 O O . GLY A 1 115 ? -16.693 2.515 29.072 1.00 72.19 115 GLY A O 1
ATOM 926 N N . ARG A 1 116 ? -17.050 2.795 26.877 1.00 62.22 116 ARG A N 1
ATOM 927 C CA . ARG A 1 116 ? -16.756 1.395 26.507 1.00 62.22 116 ARG A CA 1
ATOM 928 C C . ARG A 1 116 ? -15.288 1.017 26.712 1.00 62.22 116 ARG A C 1
ATOM 930 O O . ARG A 1 116 ? -15.014 -0.042 27.261 1.00 62.22 116 ARG A O 1
ATOM 937 N N . SER A 1 117 ? -14.354 1.886 26.326 1.00 61.72 117 SER A N 1
ATOM 938 C CA . SER A 1 117 ? -12.913 1.661 26.515 1.00 61.72 117 SER A CA 1
ATOM 939 C C . SER A 1 117 ? -12.532 1.623 28.001 1.00 61.72 117 SER A C 1
ATOM 941 O O . SER A 1 117 ? -11.749 0.770 28.418 1.00 61.72 117 SER A O 1
ATOM 943 N N . SER A 1 118 ? -13.162 2.467 28.828 1.00 67.75 118 SER A N 1
ATOM 944 C CA . SER A 1 118 ? -13.003 2.420 30.283 1.00 67.75 118 SER A CA 1
ATOM 945 C C . SER A 1 118 ? -13.525 1.109 30.877 1.00 67.75 118 SER A C 1
ATOM 947 O O . SER A 1 118 ? -12.840 0.533 31.716 1.00 67.75 118 SER A O 1
ATOM 949 N N . LEU A 1 119 ? -14.680 0.607 30.421 1.00 57.72 119 LEU A N 1
ATOM 950 C CA . LEU A 1 119 ? -15.230 -0.680 30.867 1.00 57.72 119 LEU A CA 1
ATOM 951 C C . LEU A 1 119 ? -14.390 -1.882 30.408 1.00 57.72 119 LEU A C 1
ATOM 953 O O . LEU A 1 119 ? -14.241 -2.841 31.157 1.00 57.72 119 LEU A O 1
ATOM 957 N N . GLN A 1 120 ? -13.818 -1.836 29.203 1.00 53.66 120 GLN A N 1
ATOM 958 C CA . GLN A 1 120 ? -12.962 -2.910 28.693 1.00 53.66 120 GLN A CA 1
ATOM 959 C C . GLN A 1 120 ? -11.606 -2.944 29.417 1.00 53.66 120 GLN A C 1
ATOM 961 O O . GLN A 1 120 ? -11.105 -4.014 29.748 1.00 53.66 120 GLN A O 1
ATOM 966 N N . SER A 1 121 ? -11.042 -1.772 29.726 1.00 59.88 121 SER A N 1
ATOM 967 C CA . SER A 1 121 ? -9.805 -1.635 30.502 1.00 59.88 121 SER A CA 1
ATOM 968 C C . SER A 1 121 ? -9.969 -2.132 31.944 1.00 59.88 121 SER A C 1
ATOM 970 O O . SER A 1 121 ? -9.118 -2.869 32.442 1.00 59.88 121 SER A O 1
ATOM 972 N N . THR A 1 122 ? -11.094 -1.823 32.602 1.00 66.81 122 THR A N 1
ATOM 973 C CA . THR A 1 122 ? -11.383 -2.356 33.944 1.00 66.81 122 THR A CA 1
ATOM 974 C C . THR A 1 122 ? -11.645 -3.861 33.933 1.00 66.81 122 THR A C 1
ATOM 976 O O . THR A 1 122 ? -11.211 -4.542 34.859 1.00 66.81 122 THR A O 1
ATOM 979 N N . TYR A 1 123 ? -12.288 -4.403 32.891 1.00 57.69 123 TYR A N 1
ATOM 980 C CA . TYR A 1 123 ? -12.460 -5.851 32.725 1.00 57.69 123 TYR A CA 1
ATOM 981 C C . TYR A 1 123 ? -11.131 -6.580 32.504 1.00 57.69 123 TYR A C 1
ATOM 983 O O . TYR A 1 123 ? -10.892 -7.597 33.148 1.00 57.69 123 TYR A O 1
ATOM 991 N N . ASN A 1 124 ? -10.254 -6.055 31.645 1.00 59.41 124 ASN A N 1
ATOM 992 C CA . ASN A 1 124 ? -8.942 -6.653 31.384 1.00 59.41 124 ASN A CA 1
ATOM 993 C C . ASN A 1 124 ? -8.046 -6.597 32.636 1.00 59.41 124 ASN A C 1
ATOM 995 O O . ASN A 1 124 ? -7.454 -7.603 33.010 1.00 59.41 124 ASN A O 1
ATOM 999 N N . ALA A 1 125 ? -8.044 -5.473 33.364 1.00 59.00 125 ALA A N 1
ATOM 1000 C CA . ALA A 1 125 ? -7.338 -5.357 34.643 1.00 59.00 125 ALA A CA 1
ATOM 1001 C C . ALA A 1 125 ? -7.900 -6.298 35.730 1.00 59.00 125 ALA A C 1
ATOM 1003 O O . ALA A 1 125 ? -7.146 -6.826 36.549 1.00 59.00 125 ALA A O 1
ATOM 1004 N N . ALA A 1 126 ? -9.217 -6.534 35.747 1.00 58.12 126 ALA A N 1
ATOM 1005 C CA . ALA A 1 126 ? -9.842 -7.502 36.648 1.00 58.12 126 ALA A CA 1
ATOM 1006 C C . ALA A 1 126 ? -9.528 -8.957 36.254 1.00 58.12 126 ALA A C 1
ATOM 1008 O O . ALA A 1 126 ? -9.316 -9.791 37.134 1.00 58.12 126 ALA A O 1
ATOM 1009 N N . ALA A 1 127 ? -9.450 -9.262 34.956 1.00 56.81 127 ALA A N 1
ATOM 1010 C CA . ALA A 1 127 ? -9.069 -10.578 34.447 1.00 56.81 127 ALA A CA 1
ATOM 1011 C C . ALA A 1 127 ? -7.608 -10.924 34.790 1.00 56.81 127 ALA A C 1
ATOM 1013 O O . ALA A 1 127 ? -7.340 -12.032 35.258 1.00 56.81 127 ALA A O 1
ATOM 1014 N N . ASP A 1 128 ? -6.696 -9.955 34.678 1.00 54.53 128 ASP A N 1
ATOM 1015 C CA . ASP A 1 128 ? -5.294 -10.109 35.087 1.00 54.53 128 ASP A CA 1
ATOM 1016 C C . ASP A 1 128 ? -5.142 -10.243 36.618 1.00 54.53 128 ASP A C 1
ATOM 1018 O O . ASP A 1 128 ? -4.251 -10.941 37.104 1.00 54.53 128 ASP A O 1
ATOM 1022 N N . GLY A 1 129 ? -6.048 -9.639 37.399 1.00 55.69 129 GLY A N 1
ATOM 1023 C CA . GLY A 1 129 ? -6.092 -9.767 38.861 1.00 55.69 129 GLY A CA 1
ATOM 1024 C C . GLY A 1 129 ? -6.743 -11.058 39.387 1.00 55.69 129 GLY A C 1
ATOM 1025 O O . GLY A 1 129 ? -6.375 -11.537 40.461 1.00 55.69 129 GLY A O 1
ATOM 1026 N N . MET A 1 130 ? -7.690 -11.657 38.655 1.00 48.16 130 MET A N 1
ATOM 1027 C CA . MET A 1 130 ? -8.406 -12.881 39.070 1.00 48.16 130 MET A CA 1
ATOM 1028 C C . MET A 1 130 ? -7.673 -14.182 38.705 1.00 48.16 130 MET A C 1
ATOM 1030 O O . MET A 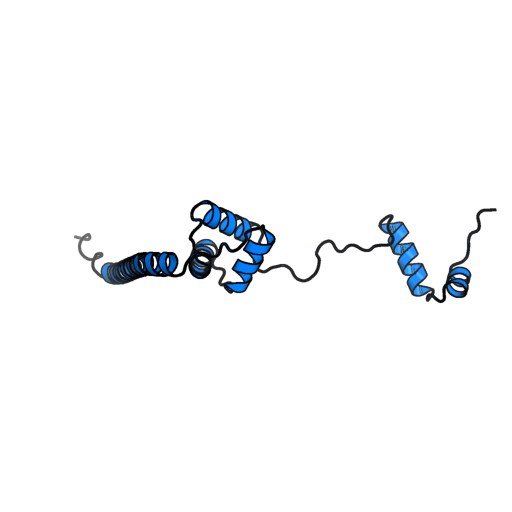1 130 ? -7.978 -15.230 39.280 1.00 48.16 130 MET A O 1
ATOM 1034 N N . GLY A 1 131 ? -6.652 -14.125 37.842 1.00 45.28 131 GLY A N 1
ATOM 1035 C CA . GLY A 1 131 ? -5.808 -15.275 37.491 1.00 45.28 131 GLY A CA 1
ATOM 1036 C C . GLY A 1 131 ? -4.936 -15.826 38.632 1.00 45.28 131 GLY A C 1
ATOM 1037 O O . GLY A 1 131 ? -4.424 -16.938 38.522 1.00 45.28 131 GLY A O 1
ATOM 1038 N N . ALA A 1 132 ? -4.787 -15.100 39.747 1.00 46.66 132 ALA A N 1
ATOM 1039 C CA . ALA A 1 132 ? -3.910 -15.500 40.853 1.00 46.66 132 ALA A CA 1
ATOM 1040 C C . ALA A 1 132 ? -4.606 -16.252 42.009 1.00 46.66 132 ALA A C 1
ATOM 1042 O O . ALA A 1 132 ? -3.913 -16.728 42.905 1.00 46.66 132 ALA A O 1
ATOM 1043 N N . HIS A 1 133 ? -5.942 -16.382 42.025 1.00 43.78 133 HIS A N 1
ATOM 1044 C CA . HIS A 1 133 ? -6.662 -16.809 43.242 1.00 43.78 133 HIS A CA 1
ATOM 1045 C C . HIS A 1 133 ? -7.511 -18.094 43.128 1.00 43.78 133 HIS A C 1
ATOM 1047 O O . HIS A 1 133 ? -8.143 -18.478 44.112 1.00 43.78 133 HIS A O 1
ATOM 1053 N N . TRP A 1 134 ? -7.526 -18.786 41.978 1.00 42.91 134 TRP A N 1
ATOM 1054 C CA . TRP A 1 134 ? -8.425 -19.940 41.752 1.00 42.91 134 TRP A CA 1
ATOM 1055 C C . TRP A 1 134 ? -7.775 -21.334 41.636 1.00 42.91 134 TRP A C 1
ATOM 1057 O O . TRP A 1 134 ? -8.495 -22.315 41.484 1.00 42.91 134 TRP A O 1
ATOM 1067 N N . ASN A 1 135 ? -6.456 -21.478 41.812 1.00 46.12 135 ASN A N 1
ATOM 1068 C CA . ASN A 1 135 ? -5.774 -22.788 41.772 1.00 46.12 135 ASN A CA 1
ATOM 1069 C C . ASN A 1 135 ? -5.270 -23.263 43.150 1.00 46.12 135 ASN A C 1
ATOM 1071 O O . ASN A 1 135 ? -4.097 -23.598 43.299 1.00 46.12 135 ASN A O 1
ATOM 1075 N N . ALA A 1 136 ? -6.136 -23.304 44.170 1.00 45.38 136 ALA A N 1
ATOM 1076 C CA . ALA A 1 136 ? -5.765 -23.860 45.484 1.00 45.38 136 ALA A CA 1
ATOM 1077 C C . ALA A 1 136 ? -6.858 -24.688 46.196 1.00 45.38 136 ALA A C 1
ATOM 1079 O O . ALA A 1 136 ? -6.729 -24.951 47.389 1.00 45.38 136 ALA A O 1
ATOM 1080 N N . SER A 1 137 ? -7.935 -25.123 45.525 1.00 45.75 137 SER A N 1
ATOM 1081 C CA . SER A 1 137 ? -9.021 -25.861 46.214 1.00 45.75 137 SER A CA 1
ATOM 1082 C C . SER A 1 137 ? -9.526 -27.144 45.546 1.00 45.75 137 SER A C 1
ATOM 1084 O O . SER A 1 137 ? -10.545 -27.669 45.979 1.00 45.75 137 SER A O 1
ATOM 1086 N N . THR A 1 138 ? -8.803 -27.724 44.581 1.00 46.00 138 THR A N 1
ATOM 1087 C CA . THR A 1 138 ? -9.225 -28.998 43.949 1.00 46.00 138 THR A CA 1
ATOM 1088 C C . THR A 1 138 ? -8.144 -30.083 43.963 1.00 46.00 138 THR A C 1
ATOM 1090 O O . THR A 1 138 ? -8.001 -30.843 43.010 1.00 46.00 138 THR A O 1
ATOM 1093 N N . ALA A 1 139 ? -7.374 -30.173 45.046 1.00 42.25 139 ALA A N 1
ATOM 1094 C CA . ALA A 1 139 ? -6.513 -31.326 45.308 1.00 42.25 139 ALA A CA 1
ATOM 1095 C C . ALA A 1 139 ? -6.550 -31.669 46.803 1.00 42.25 139 ALA A C 1
ATOM 1097 O O . ALA A 1 139 ? -5.707 -31.215 47.576 1.00 42.25 139 ALA A O 1
ATOM 1098 N N . ALA A 1 140 ? -7.566 -32.435 47.195 1.00 41.34 140 ALA A N 1
ATOM 1099 C CA . ALA A 1 140 ? -7.617 -33.205 48.433 1.00 41.34 140 ALA A CA 1
ATOM 1100 C C . ALA A 1 140 ? -8.272 -34.553 48.122 1.00 41.34 140 ALA A C 1
ATOM 1102 O O . ALA A 1 140 ? -9.277 -34.539 47.373 1.00 41.34 140 ALA A O 1
#

Secondary structure (DSSP, 8-state):
------HHHHHHHHT--HHHHHHHHHHHHHHSSS----SS-SSPPSS-HHHHHHHHHHHHH-TT--HHHHHHHHHHHH-----HHHHHHHHHHTT-------HHHHHHHHHHHHHHHHHHHHHHHHHHHHTTSSSSSS--

Organism: NCBI:txid2862362

InterPro domains:
  IPR009057 Homedomain-like superfamily [SSF46689] (4-95)

Sequence (140 aa):
MSAHMSVPDIAAATDISERTIYRIIRTWRTTGDHVRIPLQLGRPRILTSFDVAYLEDLVARTHDIYLFELQECLYEATGLDVAKTTIRDALLRMGYVRVHISRTALEAEENKRLGRSSLQSTYNAAADGMGAHWNASTAA

Foldseek 3Di:
DPPPQDLVNVCVVPVDDSVLVVVQVVCCVVPVDSDDDDPDDDDDDPDDPVLLVVLVVVCVVPVPDDLVNNQVVSCVVPVDRDDSVSSVVSCVVVPDDDDDDDPVVVVVVVVVVVVVVVVVVVVVVVVVVVVPPPPDPPDD

Radius of gyration: 29.5 Å; chains: 1; bounding box: 47×51×100 Å

pLDDT: mean 79.05, std 16.43, range [34.25, 95.81]